Protein AF-A0A9D9V5D0-F1 (afdb_monomer)

Structure (mmCIF, N/CA/C/O backbone):
data_AF-A0A9D9V5D0-F1
#
_entry.id   AF-A0A9D9V5D0-F1
#
loop_
_atom_site.group_PDB
_atom_site.id
_atom_site.type_symbol
_atom_site.label_atom_id
_atom_site.label_alt_id
_atom_site.label_comp_id
_atom_site.label_asym_id
_atom_site.label_entity_id
_atom_site.label_seq_id
_atom_site.pdbx_PDB_ins_code
_atom_site.Cartn_x
_atom_site.Cartn_y
_atom_site.Cartn_z
_atom_site.occupancy
_atom_site.B_iso_or_equiv
_atom_site.auth_seq_id
_atom_site.auth_comp_id
_atom_site.auth_asym_id
_atom_site.auth_atom_id
_atom_site.pdbx_PDB_model_num
ATOM 1 N N . MET A 1 1 ? -0.731 3.228 16.892 1.00 61.12 1 MET A N 1
ATOM 2 C CA . MET A 1 1 ? 0.685 2.938 16.556 1.00 61.12 1 MET A CA 1
ATOM 3 C C . MET A 1 1 ? 0.972 1.435 16.516 1.00 61.12 1 MET A C 1
ATOM 5 O O . MET A 1 1 ? 1.420 0.974 15.478 1.00 61.12 1 MET A O 1
ATOM 9 N N . GLY A 1 2 ? 0.668 0.654 17.566 1.00 80.69 2 GLY A N 1
ATOM 10 C CA . GLY A 1 2 ? 1.010 -0.783 17.615 1.00 80.69 2 GLY A CA 1
ATOM 11 C C . GLY A 1 2 ? 0.457 -1.652 16.471 1.00 80.69 2 GLY A C 1
ATOM 12 O O . GLY A 1 2 ? 1.195 -2.464 15.923 1.00 80.69 2 GLY A O 1
ATOM 13 N N . GLY A 1 3 ? -0.773 -1.405 16.006 1.00 81.19 3 GLY A N 1
ATOM 14 C CA . GLY A 1 3 ? -1.341 -2.158 14.880 1.00 81.19 3 GLY A CA 1
ATOM 15 C C . GLY A 1 3 ? -0.575 -1.998 13.559 1.00 81.19 3 GLY A C 1
ATOM 16 O O . GLY A 1 3 ? -0.452 -2.957 12.804 1.00 81.19 3 GLY A O 1
ATOM 17 N N . PHE A 1 4 ? 0.008 -0.825 13.291 1.00 83.69 4 PHE A N 1
ATOM 18 C CA . PHE A 1 4 ? 0.813 -0.614 12.080 1.00 83.69 4 PHE A CA 1
ATOM 19 C C . PHE A 1 4 ? 2.141 -1.377 12.134 1.00 83.69 4 PHE A C 1
ATOM 21 O O . PHE A 1 4 ? 2.602 -1.875 11.110 1.00 83.69 4 PHE A O 1
ATOM 28 N N . LEU A 1 5 ? 2.735 -1.514 13.326 1.00 85.56 5 LEU A N 1
ATOM 29 C CA . LEU A 1 5 ? 3.918 -2.353 13.529 1.00 85.56 5 LEU A CA 1
ATOM 30 C C . LEU A 1 5 ? 3.574 -3.836 13.345 1.00 85.56 5 LEU A C 1
ATOM 32 O O . LEU A 1 5 ? 4.327 -4.558 12.699 1.00 85.56 5 LEU A O 1
ATOM 36 N N . PHE A 1 6 ? 2.411 -4.272 13.835 1.00 86.12 6 PHE A N 1
ATOM 37 C CA . PHE A 1 6 ? 1.913 -5.631 13.613 1.00 86.12 6 PHE A CA 1
ATOM 38 C C . PHE A 1 6 ? 1.697 -5.926 12.121 1.00 86.12 6 PHE A C 1
ATOM 40 O O . PHE A 1 6 ? 2.183 -6.936 11.608 1.00 86.12 6 PHE A O 1
ATOM 47 N N . LEU A 1 7 ? 1.062 -5.000 11.395 1.00 85.69 7 LEU A N 1
ATOM 48 C CA . LEU A 1 7 ? 0.909 -5.094 9.945 1.00 85.69 7 LEU A CA 1
ATOM 49 C C . LEU A 1 7 ? 2.271 -5.170 9.237 1.00 85.69 7 LEU A C 1
ATOM 51 O O . LEU A 1 7 ? 2.452 -5.996 8.345 1.00 85.69 7 LEU A O 1
ATOM 55 N N . LEU A 1 8 ? 3.243 -4.350 9.649 1.00 85.06 8 LEU A N 1
ATOM 56 C CA . LEU A 1 8 ? 4.596 -4.367 9.089 1.00 85.06 8 LEU A CA 1
ATOM 57 C C . LEU A 1 8 ? 5.291 -5.722 9.301 1.00 85.06 8 LEU A C 1
ATOM 59 O O . LEU A 1 8 ? 5.940 -6.225 8.381 1.00 85.06 8 LEU A O 1
ATOM 63 N N . MET A 1 9 ? 5.135 -6.334 10.478 1.00 85.75 9 MET A N 1
ATOM 64 C CA . MET A 1 9 ? 5.664 -7.672 10.759 1.00 85.75 9 MET A CA 1
ATOM 65 C C . MET A 1 9 ? 5.038 -8.726 9.838 1.00 85.75 9 MET A C 1
ATOM 67 O O . MET A 1 9 ? 5.772 -9.504 9.224 1.00 85.75 9 MET A O 1
ATOM 71 N N . MET A 1 10 ? 3.708 -8.716 9.671 1.00 83.56 10 MET A N 1
ATOM 72 C CA . MET A 1 10 ? 3.020 -9.618 8.735 1.00 83.56 10 MET A CA 1
ATOM 73 C C . MET A 1 10 ? 3.504 -9.407 7.297 1.00 83.56 10 MET A C 1
ATOM 75 O O . MET A 1 10 ? 3.828 -10.368 6.600 1.00 83.56 10 MET A O 1
ATOM 79 N N . GLN A 1 11 ? 3.613 -8.153 6.858 1.00 83.56 11 GLN A N 1
ATOM 80 C CA . GLN A 1 11 ? 4.035 -7.813 5.502 1.00 83.56 11 GLN A CA 1
ATOM 81 C C . GLN A 1 11 ? 5.469 -8.285 5.216 1.00 83.56 11 GLN A C 1
ATOM 83 O O . GLN A 1 11 ? 5.738 -8.868 4.167 1.00 83.56 11 GLN A O 1
ATOM 88 N N . THR A 1 12 ? 6.377 -8.086 6.175 1.00 80.69 12 THR A N 1
ATOM 89 C CA . THR A 1 12 ? 7.777 -8.519 6.070 1.00 80.69 12 THR A CA 1
ATOM 90 C C . THR A 1 12 ? 7.872 -10.041 5.975 1.00 80.69 12 THR A C 1
ATOM 92 O O . THR A 1 12 ? 8.616 -10.557 5.143 1.00 80.69 12 THR A O 1
ATOM 95 N N . TYR A 1 13 ? 7.074 -10.772 6.761 1.00 83.88 13 TYR A N 1
ATOM 96 C CA . TYR A 1 13 ? 7.007 -12.232 6.690 1.00 83.88 13 TYR A CA 1
ATOM 97 C C . TYR A 1 13 ? 6.604 -12.727 5.292 1.00 83.88 13 TYR A C 1
ATOM 99 O O . TYR A 1 13 ? 7.260 -13.608 4.732 1.00 83.88 13 TYR A O 1
ATOM 107 N N . PHE A 1 14 ? 5.566 -12.134 4.692 1.00 78.44 14 PHE A N 1
ATOM 108 C CA . PHE A 1 14 ? 5.131 -12.515 3.347 1.00 78.44 14 PHE A CA 1
ATOM 109 C C . PHE A 1 14 ? 6.154 -12.152 2.265 1.00 78.44 14 PHE A C 1
ATOM 111 O O . PHE A 1 14 ? 6.386 -12.972 1.379 1.00 78.44 14 PHE A O 1
ATOM 118 N N . PHE A 1 15 ? 6.818 -10.995 2.358 1.00 76.44 15 PHE A N 1
ATOM 119 C CA . PHE A 1 15 ? 7.867 -10.607 1.406 1.00 76.44 15 PHE A CA 1
ATOM 120 C C . PHE A 1 15 ? 9.093 -11.516 1.450 1.00 76.44 15 PHE A C 1
ATOM 122 O O . PHE A 1 15 ? 9.646 -11.849 0.403 1.00 76.44 15 PHE A O 1
ATOM 129 N N . LEU A 1 16 ? 9.499 -11.961 2.642 1.00 74.69 16 LEU A N 1
ATOM 130 C CA . LEU A 1 16 ? 10.597 -12.917 2.780 1.00 74.69 16 LEU A CA 1
ATOM 131 C C . LEU A 1 16 ? 10.238 -14.286 2.189 1.00 74.69 16 LEU A C 1
ATOM 133 O O . LEU A 1 16 ? 11.097 -14.954 1.618 1.00 74.69 16 LEU A O 1
ATOM 137 N N . ARG A 1 17 ? 8.974 -14.708 2.316 1.00 77.56 17 ARG A N 1
ATOM 138 C CA . ARG A 1 17 ? 8.518 -16.028 1.861 1.00 77.56 17 ARG A CA 1
ATOM 139 C C . ARG A 1 17 ? 8.183 -16.076 0.369 1.00 77.56 17 ARG A C 1
ATOM 141 O O . ARG A 1 17 ? 8.399 -17.103 -0.271 1.00 77.56 17 ARG A O 1
ATOM 148 N N . HIS A 1 18 ? 7.647 -14.989 -0.177 1.00 68.12 18 HIS A N 1
ATOM 149 C CA . HIS A 1 18 ? 7.182 -14.896 -1.558 1.00 68.12 18 HIS A CA 1
ATOM 150 C C . HIS A 1 18 ? 7.739 -13.631 -2.226 1.00 68.12 18 HIS A C 1
ATOM 152 O O . HIS A 1 18 ? 7.012 -12.647 -2.372 1.00 68.12 18 HIS A O 1
ATOM 158 N N . PRO A 1 19 ? 9.012 -13.642 -2.670 1.00 66.19 19 PRO A N 1
ATOM 159 C CA . PRO A 1 19 ? 9.604 -12.536 -3.418 1.00 66.19 19 PRO A CA 1
ATOM 160 C C . PRO A 1 19 ? 9.054 -12.521 -4.852 1.00 66.19 19 PRO A C 1
ATOM 162 O O . PRO A 1 19 ? 9.727 -12.891 -5.816 1.00 66.19 19 PRO A O 1
ATOM 165 N N . VAL A 1 20 ? 7.781 -12.156 -4.993 1.00 66.31 20 VAL A N 1
ATOM 166 C CA . VAL A 1 20 ? 7.136 -11.972 -6.292 1.00 66.31 20 VAL A CA 1
ATOM 167 C C . VAL A 1 20 ? 7.644 -10.666 -6.873 1.00 66.31 20 VAL A C 1
ATOM 169 O O . VAL A 1 20 ? 7.512 -9.606 -6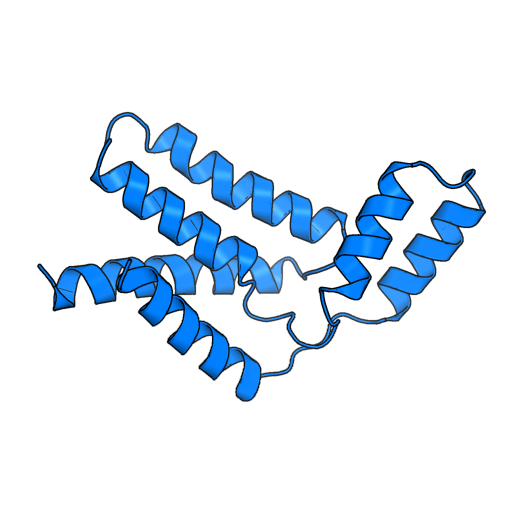.258 1.00 66.31 20 VAL A O 1
ATOM 172 N N . ALA A 1 21 ? 8.234 -10.761 -8.063 1.00 66.81 21 ALA A N 1
ATOM 173 C CA . ALA A 1 21 ? 8.813 -9.622 -8.742 1.00 66.81 21 ALA A CA 1
ATOM 174 C C . ALA A 1 21 ? 7.954 -9.155 -9.922 1.00 66.81 21 ALA A C 1
ATOM 176 O O . ALA A 1 21 ? 7.579 -9.950 -10.784 1.00 66.81 21 ALA A O 1
ATOM 177 N N . ALA A 1 22 ? 7.706 -7.851 -10.005 1.00 66.62 22 ALA A N 1
ATOM 178 C CA . ALA A 1 22 ? 7.130 -7.228 -11.186 1.00 66.62 22 ALA A CA 1
ATOM 179 C C . ALA A 1 22 ? 8.118 -7.314 -12.376 1.00 66.62 22 ALA A C 1
ATOM 181 O O . ALA A 1 22 ? 9.309 -7.018 -12.212 1.00 66.62 22 ALA A O 1
ATOM 182 N N . PRO A 1 23 ? 7.665 -7.667 -13.597 1.00 68.62 23 PRO A N 1
ATOM 183 C CA . PRO A 1 23 ? 8.545 -7.796 -14.755 1.00 68.62 23 PRO A CA 1
ATOM 184 C C . PRO A 1 23 ? 9.253 -6.483 -15.120 1.00 68.62 23 PRO A C 1
ATOM 186 O O . PRO A 1 23 ? 8.614 -5.463 -15.390 1.00 68.62 23 PRO A O 1
ATOM 189 N N . ALA A 1 24 ? 10.584 -6.520 -15.240 1.00 70.94 24 ALA A N 1
ATOM 190 C CA . ALA A 1 24 ? 11.395 -5.354 -15.616 1.00 70.94 24 ALA A CA 1
ATOM 191 C C . ALA A 1 24 ? 11.015 -4.764 -16.993 1.00 70.94 24 ALA A C 1
ATOM 193 O O . ALA A 1 24 ? 11.074 -3.547 -17.191 1.00 70.94 24 ALA A O 1
ATOM 194 N N . VAL A 1 25 ? 10.534 -5.617 -17.907 1.00 72.81 25 VAL A N 1
ATOM 195 C CA . VAL A 1 25 ? 10.073 -5.264 -19.263 1.00 72.81 25 VAL A CA 1
ATOM 196 C C . VAL A 1 25 ? 8.990 -4.179 -19.235 1.00 72.81 25 VAL A C 1
ATOM 198 O O . VAL A 1 25 ? 8.904 -3.344 -20.133 1.00 72.81 25 VAL A O 1
ATOM 201 N N . TRP A 1 26 ? 8.166 -4.130 -18.187 1.00 73.06 26 TRP A N 1
ATOM 202 C CA . TRP A 1 26 ? 7.104 -3.133 -18.071 1.00 73.06 26 TRP A CA 1
ATOM 203 C C . TRP A 1 26 ? 7.637 -1.723 -17.821 1.00 73.06 26 TRP A C 1
ATOM 205 O O . TRP A 1 26 ? 7.142 -0.773 -18.437 1.00 73.06 26 TRP A O 1
ATOM 215 N N . ARG A 1 27 ? 8.663 -1.592 -16.968 1.00 76.19 27 ARG A N 1
ATOM 216 C CA . ARG A 1 27 ? 9.355 -0.318 -16.707 1.00 76.19 27 ARG A CA 1
ATOM 217 C C . ARG A 1 27 ? 10.161 0.119 -17.930 1.00 76.19 27 ARG A C 1
ATOM 219 O O . ARG A 1 27 ? 10.200 1.304 -18.254 1.00 76.19 27 ARG A O 1
ATOM 226 N N . GLU A 1 28 ? 10.766 -0.832 -18.639 1.00 77.12 28 GLU A N 1
ATOM 227 C CA . GLU A 1 28 ? 11.496 -0.568 -19.881 1.00 77.12 28 GLU A CA 1
ATOM 228 C C . GLU A 1 28 ? 10.567 -0.051 -20.991 1.00 77.12 28 GLU A C 1
ATOM 230 O O . GLU A 1 28 ? 10.831 0.995 -21.585 1.00 77.12 28 GLU A O 1
ATOM 235 N N . ASN A 1 29 ? 9.426 -0.710 -21.210 1.00 77.56 29 ASN A N 1
ATOM 236 C CA . ASN A 1 29 ? 8.426 -0.279 -22.188 1.00 77.56 29 ASN A CA 1
ATOM 237 C C . ASN A 1 29 ? 7.822 1.089 -21.835 1.00 77.56 29 ASN A C 1
ATOM 239 O O . ASN A 1 29 ? 7.588 1.910 -22.722 1.00 77.56 29 ASN A O 1
ATOM 243 N N . ALA A 1 30 ? 7.601 1.365 -20.545 1.00 74.25 30 ALA A N 1
ATOM 244 C CA . ALA A 1 30 ? 7.140 2.673 -20.085 1.00 74.25 30 ALA A CA 1
ATOM 245 C C . ALA A 1 30 ? 8.179 3.778 -20.351 1.00 74.25 30 ALA A C 1
ATOM 247 O O . ALA A 1 30 ? 7.812 4.843 -20.848 1.00 74.25 30 ALA A O 1
ATOM 248 N N . ARG A 1 31 ? 9.475 3.515 -20.115 1.00 73.88 31 ARG A N 1
ATOM 249 C CA . ARG A 1 31 ? 10.565 4.440 -20.475 1.00 73.88 31 ARG A CA 1
ATOM 250 C C . ARG A 1 31 ? 10.654 4.678 -21.981 1.00 73.88 31 ARG A C 1
ATOM 252 O O . ARG A 1 31 ? 10.675 5.834 -22.393 1.00 73.88 31 ARG A O 1
ATOM 259 N N . LYS A 1 32 ? 10.610 3.625 -22.805 1.00 75.44 32 LYS A N 1
ATOM 260 C CA . LYS A 1 32 ? 10.621 3.734 -24.281 1.00 75.44 32 LYS A CA 1
ATOM 261 C C . LYS A 1 32 ? 9.443 4.561 -24.812 1.00 75.44 32 LYS A C 1
ATOM 263 O O . LYS A 1 32 ? 9.634 5.451 -25.637 1.00 75.44 32 LYS A O 1
ATOM 268 N N . SER A 1 33 ? 8.242 4.335 -24.275 1.00 70.00 33 SER A N 1
ATOM 269 C CA . SER A 1 33 ? 7.045 5.138 -24.570 1.00 70.00 33 SER A CA 1
ATOM 270 C C . SER A 1 33 ? 7.224 6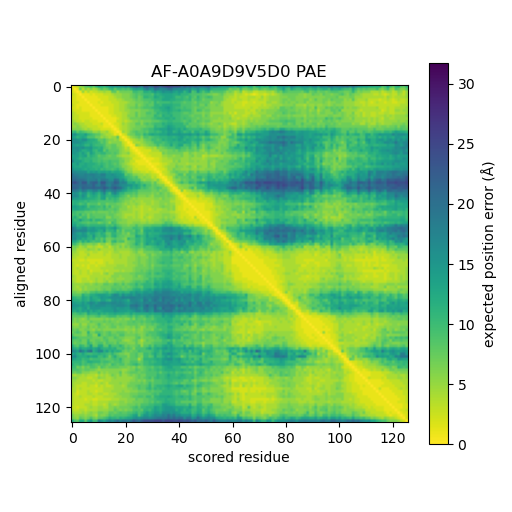.620 -24.204 1.00 70.00 33 SER A C 1
ATOM 272 O O . SER A 1 33 ? 6.770 7.494 -24.941 1.00 70.00 33 SER A O 1
ATOM 274 N N . SER A 1 34 ? 7.873 6.915 -23.074 1.00 64.88 34 SER A N 1
ATOM 275 C CA . SER A 1 34 ? 8.086 8.288 -22.583 1.00 64.88 34 SER A CA 1
ATOM 276 C C . SER A 1 34 ? 9.166 9.049 -23.363 1.00 64.88 34 SER A C 1
ATOM 278 O O . SER A 1 34 ? 9.025 10.245 -23.601 1.00 64.88 34 SER A O 1
ATOM 280 N N . ILE A 1 35 ? 10.211 8.353 -23.828 1.00 66.38 35 ILE A N 1
ATOM 281 C CA . ILE A 1 35 ? 11.225 8.906 -24.744 1.00 66.38 35 ILE A CA 1
ATOM 282 C C . ILE A 1 35 ? 10.563 9.340 -26.058 1.00 66.38 35 ILE A C 1
ATOM 284 O O . ILE A 1 35 ? 10.798 10.447 -26.538 1.00 66.38 35 ILE A O 1
ATOM 288 N N . SER A 1 36 ? 9.696 8.484 -26.612 1.00 69.25 36 SER A N 1
ATOM 289 C CA . SER A 1 36 ? 8.956 8.758 -27.851 1.00 69.25 36 SER A CA 1
ATOM 290 C C . SER A 1 36 ? 7.956 9.913 -27.693 1.00 69.25 36 SER A C 1
ATOM 292 O O . SER A 1 36 ? 7.831 10.755 -28.581 1.00 69.25 36 SER A O 1
ATOM 294 N N . ARG A 1 37 ? 7.291 10.016 -26.535 1.00 63.16 37 ARG A N 1
ATOM 295 C CA . ARG A 1 37 ? 6.389 11.121 -26.182 1.00 63.16 37 ARG A CA 1
ATOM 296 C C . ARG A 1 37 ? 7.076 12.122 -25.251 1.00 63.16 37 ARG A C 1
ATOM 298 O O . ARG A 1 37 ? 6.685 12.219 -24.097 1.00 63.16 37 ARG A O 1
ATOM 305 N N . LYS A 1 38 ? 8.089 12.847 -25.747 1.00 64.50 38 LYS A N 1
ATOM 306 C CA . LYS A 1 38 ? 8.685 14.060 -25.135 1.00 64.50 38 LYS A CA 1
ATOM 307 C C . LYS A 1 38 ? 8.595 14.078 -23.593 1.00 64.50 38 LYS A C 1
ATOM 309 O O . LYS A 1 38 ? 7.723 14.749 -23.048 1.00 64.50 38 LYS A O 1
ATOM 314 N N . PHE A 1 39 ? 9.466 13.315 -22.922 1.00 66.69 39 PHE A N 1
ATOM 315 C CA . PHE A 1 39 ? 9.550 13.119 -21.461 1.00 66.69 39 PHE A CA 1
ATOM 316 C C . PHE A 1 39 ? 8.764 14.128 -20.593 1.00 66.69 39 PHE A C 1
ATOM 318 O O . PHE A 1 39 ? 9.279 15.201 -20.253 1.00 66.69 39 PHE A O 1
ATOM 325 N N . PRO A 1 40 ? 7.530 13.795 -20.182 1.00 74.00 40 PRO A N 1
ATOM 326 C CA . PRO A 1 40 ? 6.750 14.650 -19.300 1.00 74.00 40 PRO A CA 1
ATOM 327 C C . PRO A 1 40 ? 7.355 14.680 -17.888 1.00 74.00 40 PRO A C 1
ATOM 329 O O . PRO A 1 40 ? 7.932 13.700 -17.414 1.00 74.00 40 PRO A O 1
ATOM 332 N N . ARG A 1 41 ? 7.182 15.800 -17.169 1.00 75.81 41 ARG A N 1
ATOM 333 C CA . ARG A 1 41 ? 7.699 15.981 -15.793 1.00 75.81 41 ARG A CA 1
ATOM 334 C C . ARG A 1 41 ? 7.207 14.908 -14.813 1.00 75.81 41 ARG A C 1
ATOM 336 O O . ARG A 1 41 ? 7.941 14.550 -13.898 1.00 75.81 41 ARG A O 1
ATOM 343 N N . SER A 1 42 ? 6.012 14.359 -15.031 1.00 76.12 42 SER A N 1
ATOM 344 C CA . SER A 1 42 ? 5.457 13.249 -14.246 1.00 76.12 42 SER A CA 1
ATOM 345 C C . SER A 1 42 ? 6.312 11.980 -14.313 1.00 76.12 42 SER A C 1
ATOM 347 O O . SER A 1 42 ? 6.393 11.254 -13.327 1.00 76.12 42 SER A O 1
ATOM 349 N N . MET A 1 43 ? 7.016 11.739 -15.425 1.00 77.50 43 MET A N 1
ATOM 350 C CA . MET A 1 43 ? 7.885 10.569 -15.574 1.00 77.50 43 MET A CA 1
ATOM 351 C C . MET A 1 43 ? 9.097 10.635 -14.638 1.00 77.50 43 MET A C 1
ATOM 353 O O . MET A 1 43 ? 9.510 9.610 -14.111 1.00 77.50 43 MET A O 1
ATOM 357 N N . ARG A 1 44 ? 9.630 11.835 -14.369 1.00 78.31 44 ARG A N 1
ATOM 358 C CA . ARG A 1 44 ? 10.738 12.016 -13.414 1.00 78.31 44 ARG A CA 1
ATOM 359 C C . ARG A 1 44 ? 10.336 11.619 -11.996 1.00 78.31 44 ARG A C 1
ATOM 361 O O . ARG A 1 44 ? 11.122 11.008 -11.284 1.00 78.31 44 ARG A O 1
ATOM 368 N N . PHE A 1 45 ? 9.105 11.943 -11.602 1.00 79.31 45 PHE A N 1
ATOM 369 C CA . PHE A 1 45 ? 8.565 11.524 -10.310 1.00 79.31 45 PHE A CA 1
ATOM 370 C C . PHE A 1 45 ? 8.381 10.003 -10.253 1.00 7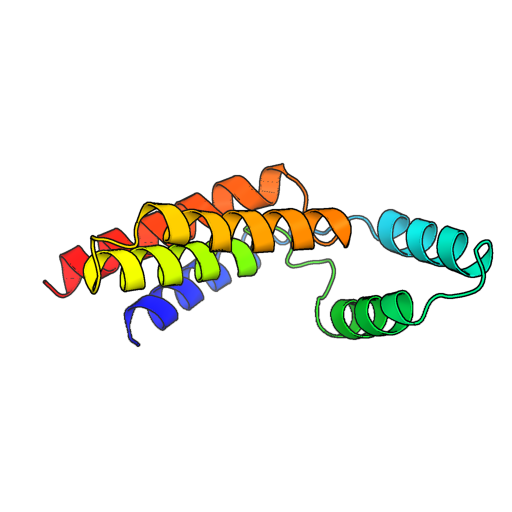9.31 45 PHE A C 1
ATOM 372 O O . PHE A 1 45 ? 8.763 9.372 -9.274 1.00 79.31 45 PHE A O 1
ATOM 379 N N . VAL A 1 46 ? 7.878 9.398 -11.331 1.00 78.56 46 VAL A N 1
ATOM 380 C CA . VAL A 1 46 ? 7.754 7.937 -11.444 1.00 78.56 46 VAL A CA 1
ATOM 381 C C . VAL A 1 46 ? 9.117 7.237 -11.361 1.00 78.56 46 VAL A C 1
ATOM 383 O O . VAL A 1 46 ? 9.239 6.235 -10.666 1.00 78.56 46 VAL A O 1
ATOM 386 N N . GLU A 1 47 ? 10.156 7.765 -12.013 1.00 78.62 47 GLU A N 1
ATOM 387 C CA . GLU A 1 47 ? 11.511 7.205 -11.929 1.00 78.62 47 GLU A CA 1
ATOM 388 C C . GLU A 1 47 ? 12.109 7.314 -10.525 1.00 78.62 47 GLU A C 1
ATOM 390 O O . GLU A 1 47 ? 12.740 6.363 -10.063 1.00 78.62 47 GLU A O 1
ATOM 395 N N . LEU A 1 48 ? 11.865 8.428 -9.827 1.00 80.81 48 LEU A N 1
ATOM 396 C CA . LEU A 1 48 ? 12.247 8.581 -8.426 1.00 80.81 48 LEU A CA 1
ATOM 397 C C . LEU A 1 48 ? 11.575 7.502 -7.570 1.00 80.81 48 LEU A C 1
ATOM 399 O O . LEU A 1 48 ? 12.259 6.782 -6.849 1.00 80.81 48 LEU A O 1
ATOM 403 N N . VAL A 1 49 ? 10.260 7.321 -7.706 1.00 76.94 49 VAL A N 1
ATOM 404 C CA . VAL A 1 49 ? 9.516 6.277 -6.985 1.00 76.94 49 VAL A CA 1
ATOM 405 C C . VAL A 1 49 ? 10.067 4.884 -7.316 1.00 76.94 49 VAL A C 1
ATOM 407 O O . VAL A 1 49 ? 10.310 4.093 -6.410 1.00 76.94 49 VAL A O 1
ATOM 410 N N . TRP A 1 50 ? 10.360 4.591 -8.586 1.00 75.06 50 TRP A N 1
ATOM 411 C CA . TRP A 1 50 ? 10.964 3.317 -8.993 1.00 75.06 50 TRP A CA 1
ATOM 412 C C . TRP A 1 50 ? 12.386 3.090 -8.476 1.00 75.06 50 TRP A C 1
ATOM 414 O O . TRP A 1 50 ? 12.800 1.932 -8.417 1.00 75.06 50 TRP A O 1
ATOM 424 N N . SER A 1 51 ? 13.140 4.142 -8.137 1.00 75.25 51 SER A N 1
ATOM 425 C CA . SER A 1 51 ? 14.462 3.988 -7.512 1.00 75.25 51 SER A CA 1
ATOM 426 C C . SER A 1 51 ? 14.381 3.541 -6.052 1.00 75.25 51 SER A C 1
ATOM 428 O O . SER A 1 51 ? 15.275 2.837 -5.589 1.00 75.25 51 SER A O 1
ATOM 430 N N . PHE A 1 52 ? 13.298 3.891 -5.352 1.00 72.00 52 PHE A N 1
ATOM 431 C CA . PHE A 1 52 ? 13.039 3.430 -3.987 1.00 72.00 52 PHE A CA 1
ATOM 432 C C . PHE A 1 52 ? 12.290 2.092 -3.966 1.00 72.00 52 PHE A C 1
ATOM 434 O O . PHE A 1 52 ? 12.526 1.265 -3.088 1.00 72.00 52 PHE A O 1
ATOM 441 N N . ASP A 1 53 ? 11.411 1.859 -4.943 1.00 68.69 53 ASP A N 1
ATOM 442 C CA . ASP A 1 53 ? 10.570 0.668 -5.015 1.00 68.69 53 ASP A CA 1
ATOM 443 C C . ASP A 1 53 ? 11.205 -0.430 -5.885 1.00 68.69 53 ASP A C 1
ATOM 445 O O . ASP A 1 53 ? 11.088 -0.469 -7.124 1.00 68.69 53 ASP A O 1
ATOM 449 N N . ASN A 1 54 ? 11.925 -1.330 -5.214 1.00 63.78 54 ASN A N 1
ATOM 450 C CA . ASN A 1 54 ? 12.588 -2.464 -5.840 1.00 63.78 54 ASN A CA 1
ATOM 451 C C . ASN A 1 54 ? 11.556 -3.439 -6.415 1.00 63.78 54 ASN A C 1
ATOM 453 O O . ASN A 1 54 ? 10.638 -3.879 -5.729 1.00 63.78 54 ASN A O 1
ATOM 457 N N . ALA A 1 55 ? 11.750 -3.856 -7.668 1.00 61.38 55 ALA A N 1
ATOM 458 C CA . ALA A 1 55 ? 10.788 -4.684 -8.398 1.00 61.38 55 ALA A CA 1
ATOM 459 C C . ALA A 1 55 ? 10.556 -6.087 -7.803 1.00 61.38 55 ALA A C 1
ATOM 461 O O . ALA A 1 55 ? 9.817 -6.841 -8.406 1.00 61.38 55 ALA A O 1
ATOM 462 N N . ARG A 1 56 ? 11.191 -6.454 -6.680 1.00 55.88 56 ARG A N 1
ATOM 463 C CA . ARG A 1 56 ? 11.128 -7.782 -6.041 1.00 55.88 56 ARG A CA 1
ATOM 464 C C . ARG A 1 56 ? 10.130 -7.886 -4.874 1.00 55.88 56 ARG A C 1
ATOM 466 O O . ARG A 1 56 ? 9.963 -8.980 -4.352 1.00 55.88 56 ARG A O 1
ATOM 473 N N . ASN A 1 57 ? 9.483 -6.785 -4.479 1.00 61.50 57 ASN A N 1
ATOM 474 C CA . ASN A 1 57 ? 8.578 -6.724 -3.319 1.00 61.50 57 ASN A CA 1
ATOM 475 C C . ASN A 1 57 ? 7.118 -6.470 -3.735 1.00 61.50 57 ASN A C 1
ATOM 477 O O . ASN A 1 57 ? 6.434 -5.612 -3.180 1.00 61.50 57 ASN A O 1
ATOM 481 N N . SER A 1 58 ? 6.644 -7.169 -4.767 1.00 62.09 58 SER A N 1
ATOM 482 C CA . SER A 1 58 ? 5.373 -6.830 -5.416 1.00 62.09 58 SER A CA 1
ATOM 483 C C . SER A 1 58 ? 4.150 -7.465 -4.753 1.00 62.09 58 SER A C 1
ATOM 485 O O . SER A 1 58 ? 3.053 -6.940 -4.903 1.00 62.09 58 SER A O 1
ATOM 487 N N . MET A 1 59 ? 4.297 -8.545 -3.983 1.00 63.06 59 MET A N 1
ATOM 488 C CA . MET A 1 59 ? 3.149 -9.248 -3.404 1.00 63.06 59 MET A CA 1
ATOM 489 C C . MET A 1 59 ? 3.381 -9.553 -1.921 1.00 63.06 59 MET A C 1
ATOM 491 O O . MET A 1 59 ? 4.394 -10.176 -1.606 1.00 63.06 59 MET A O 1
ATOM 495 N N . PRO A 1 60 ? 2.480 -9.157 -0.999 1.00 65.56 60 PRO A N 1
ATOM 496 C CA . PRO A 1 60 ? 1.261 -8.349 -1.163 1.00 65.56 60 PRO A CA 1
ATOM 497 C C . PRO A 1 60 ? 1.553 -6.836 -1.249 1.00 65.56 60 PRO A C 1
ATOM 499 O O . PRO A 1 60 ? 2.611 -6.380 -0.822 1.00 65.56 60 PRO A O 1
ATOM 502 N N . SER A 1 61 ? 0.625 -6.017 -1.759 1.00 75.38 61 SER A N 1
ATOM 503 C CA . SER A 1 61 ? 0.866 -4.566 -1.846 1.00 75.38 61 SER A CA 1
ATOM 504 C C . SER A 1 61 ? 0.814 -3.874 -0.477 1.00 75.38 61 SER A C 1
ATOM 506 O O . SER A 1 61 ? -0.261 -3.681 0.087 1.00 75.38 61 SER A O 1
ATOM 508 N N . MET A 1 62 ? 1.972 -3.429 0.027 1.00 81.56 62 MET A N 1
ATOM 509 C CA . MET A 1 62 ? 2.074 -2.692 1.298 1.00 81.56 62 MET A CA 1
ATOM 510 C C . MET A 1 62 ? 1.268 -1.386 1.269 1.00 81.56 62 MET A C 1
ATOM 512 O O . MET A 1 62 ? 0.603 -1.055 2.247 1.00 81.56 62 MET A O 1
ATOM 516 N N . HIS A 1 63 ? 1.283 -0.668 0.144 1.00 82.12 63 HIS A N 1
ATOM 517 C CA . HIS A 1 63 ? 0.535 0.579 -0.031 1.00 82.12 63 HIS A CA 1
ATOM 518 C C . HIS A 1 63 ? -0.968 0.376 0.194 1.00 82.12 63 HIS A C 1
ATOM 520 O O . HIS A 1 63 ? -1.608 1.176 0.872 1.00 82.12 63 HIS A O 1
ATOM 526 N N . VAL A 1 64 ? -1.517 -0.721 -0.334 1.00 83.12 64 VAL A N 1
ATOM 527 C CA . VAL A 1 64 ? -2.937 -1.059 -0.198 1.00 83.12 64 VAL A CA 1
ATOM 528 C C . VAL A 1 64 ? -3.242 -1.571 1.208 1.00 83.12 64 VAL A C 1
ATOM 530 O O . VAL A 1 64 ? -4.243 -1.153 1.787 1.00 83.12 64 VAL A O 1
ATOM 533 N N . SER A 1 65 ? -2.373 -2.405 1.794 1.00 84.12 65 SER A N 1
ATOM 534 C CA . SER A 1 65 ? -2.529 -2.874 3.178 1.00 84.12 65 SER A CA 1
ATOM 535 C C . SER A 1 65 ? -2.579 -1.707 4.170 1.00 84.12 65 SER A C 1
ATOM 537 O O . SER A 1 65 ? -3.477 -1.635 5.007 1.00 84.12 65 SER A O 1
ATOM 539 N N . VAL A 1 66 ? -1.639 -0.762 4.053 1.00 85.06 66 VAL A N 1
ATOM 540 C CA . VAL A 1 66 ? -1.560 0.420 4.924 1.00 85.06 66 VAL A CA 1
ATOM 541 C C . VAL A 1 66 ? -2.746 1.344 4.685 1.00 85.06 66 VAL A C 1
ATOM 543 O O . VAL A 1 66 ? -3.358 1.783 5.654 1.00 85.06 66 VAL A O 1
ATOM 546 N N . ALA A 1 67 ? -3.116 1.606 3.427 1.00 85.25 67 ALA A N 1
ATOM 547 C CA . ALA A 1 67 ? -4.274 2.442 3.121 1.00 85.25 67 ALA A CA 1
ATOM 548 C C . ALA A 1 67 ? -5.568 1.860 3.709 1.00 85.25 67 ALA A C 1
ATOM 550 O O . ALA A 1 67 ? -6.349 2.600 4.298 1.00 85.25 67 ALA A O 1
ATOM 551 N N . THR A 1 68 ? -5.750 0.539 3.619 1.00 84.94 68 THR A N 1
ATOM 552 C CA . THR A 1 68 ? -6.903 -0.168 4.202 1.00 84.94 68 THR A CA 1
ATOM 553 C C . THR A 1 68 ? -6.903 -0.073 5.727 1.00 84.94 68 THR A C 1
ATOM 555 O O . THR A 1 68 ? -7.934 0.180 6.338 1.00 84.94 68 THR A O 1
ATOM 558 N N . MET A 1 69 ? -5.740 -0.221 6.366 1.00 84.44 69 MET A N 1
ATOM 559 C CA . MET A 1 69 ? -5.638 -0.110 7.821 1.00 84.44 69 MET A CA 1
ATOM 560 C C . MET A 1 69 ? -5.888 1.319 8.326 1.00 84.44 69 MET A C 1
ATOM 562 O O . MET A 1 69 ? -6.547 1.502 9.351 1.00 84.44 69 MET A O 1
ATOM 566 N N . VAL A 1 70 ? -5.379 2.332 7.617 1.00 86.06 70 VAL A N 1
ATOM 567 C CA . VAL A 1 70 ? -5.662 3.749 7.901 1.00 86.06 70 VAL A CA 1
ATOM 568 C C . VAL A 1 70 ? -7.157 4.007 7.802 1.00 86.06 70 VAL A C 1
ATOM 570 O O . VAL A 1 70 ? -7.732 4.585 8.719 1.00 86.06 70 VAL A O 1
ATOM 573 N N . ASP A 1 71 ? -7.779 3.530 6.728 1.00 85.44 71 ASP A N 1
ATOM 574 C CA . ASP A 1 71 ? -9.204 3.698 6.503 1.00 85.44 71 ASP A CA 1
ATOM 575 C C . ASP A 1 71 ? -10.052 3.080 7.628 1.00 85.44 71 ASP A C 1
ATOM 577 O O . ASP A 1 71 ? -10.860 3.766 8.254 1.00 85.44 71 ASP A O 1
ATOM 581 N N . LEU A 1 72 ? -9.801 1.818 7.983 1.00 84.56 72 LEU A N 1
ATOM 582 C CA . LEU A 1 72 ? -10.514 1.153 9.078 1.00 84.56 72 LEU A CA 1
ATOM 583 C C . LEU A 1 72 ? -10.312 1.862 10.427 1.00 84.56 72 LEU A C 1
ATOM 585 O O . LEU A 1 72 ? -11.255 1.996 11.207 1.00 84.56 72 LEU A O 1
ATOM 589 N N . THR A 1 73 ? -9.107 2.381 10.682 1.00 84.75 73 THR A N 1
ATOM 590 C CA . THR A 1 73 ? -8.806 3.146 11.904 1.00 84.75 73 THR A CA 1
ATOM 591 C C . THR A 1 73 ? -9.576 4.467 11.946 1.00 84.75 73 THR A C 1
ATOM 593 O O . THR A 1 73 ? -10.122 4.835 12.986 1.00 84.75 73 THR A O 1
ATOM 596 N N . ILE A 1 74 ? -9.653 5.181 10.820 1.00 82.81 74 ILE A N 1
ATOM 597 C CA . ILE A 1 74 ? -10.424 6.426 10.712 1.00 82.81 74 ILE A CA 1
ATOM 598 C C . ILE A 1 74 ? -11.916 6.133 10.845 1.00 82.81 74 ILE A C 1
ATOM 600 O O . ILE A 1 74 ? -12.603 6.831 11.584 1.00 82.81 74 ILE A O 1
ATOM 604 N N . SER A 1 75 ? -12.403 5.086 10.184 1.00 82.75 75 SER A N 1
ATOM 605 C CA . SER A 1 75 ? -13.798 4.650 10.222 1.00 82.75 75 SER A CA 1
ATOM 606 C C . SER A 1 75 ? -14.262 4.293 11.636 1.00 82.75 75 SER A C 1
ATOM 608 O O . SER A 1 75 ? -15.393 4.594 12.006 1.00 82.75 75 SER A O 1
ATOM 610 N N . GLN A 1 76 ? -13.387 3.708 12.457 1.00 82.56 76 GLN A N 1
ATOM 611 C CA . GLN A 1 76 ? -13.680 3.434 13.863 1.00 82.56 76 GLN A CA 1
ATOM 612 C C . GLN A 1 76 ? -13.760 4.710 14.713 1.00 82.56 76 GLN A C 1
ATOM 614 O O . GLN A 1 76 ? -14.615 4.807 15.590 1.00 82.56 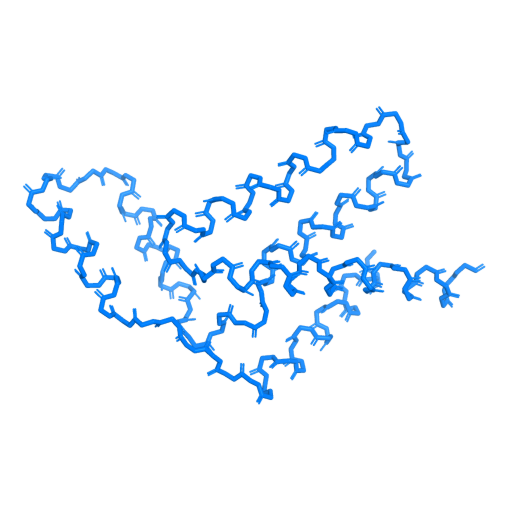76 GLN A O 1
ATOM 619 N N . ALA A 1 77 ? -12.885 5.689 14.467 1.00 83.06 77 ALA A N 1
ATOM 620 C CA . ALA A 1 77 ? -12.910 6.967 15.180 1.00 83.06 77 ALA A CA 1
ATOM 621 C C . ALA A 1 77 ? -14.060 7.883 14.714 1.00 83.06 77 ALA A C 1
ATOM 623 O O . ALA A 1 77 ? -14.604 8.651 15.504 1.00 83.06 77 ALA A O 1
ATOM 624 N N . TYR A 1 78 ? -14.435 7.793 13.436 1.00 82.69 78 TYR A N 1
ATOM 625 C CA . TYR A 1 78 ? -15.411 8.655 12.777 1.00 82.69 78 TYR A CA 1
ATOM 626 C C . TYR A 1 78 ? -16.338 7.840 11.852 1.00 82.69 78 TYR A C 1
ATOM 628 O O . TYR A 1 78 ? -16.175 7.863 10.627 1.00 82.69 78 TYR A O 1
ATOM 636 N N . PRO A 1 79 ? -17.367 7.167 12.399 1.00 76.94 79 PRO A N 1
ATOM 637 C CA . PRO A 1 79 ? -18.238 6.263 11.636 1.00 76.94 79 PRO A CA 1
ATOM 638 C C . PRO A 1 79 ? -19.003 6.944 10.488 1.00 76.94 79 PRO A C 1
ATOM 640 O O . PRO A 1 79 ? -19.353 6.299 9.503 1.00 76.94 79 PRO A O 1
ATOM 643 N N . ASN A 1 80 ? -19.199 8.264 10.550 1.00 78.50 80 ASN A N 1
ATOM 644 C CA . ASN A 1 80 ? -19.864 9.033 9.491 1.00 78.50 80 ASN A CA 1
ATOM 645 C C . ASN A 1 80 ? -19.036 9.159 8.195 1.00 78.50 80 ASN A C 1
ATOM 647 O O . ASN A 1 80 ? -19.581 9.552 7.167 1.00 78.50 80 ASN A O 1
ATOM 651 N N . PHE A 1 81 ? -17.737 8.834 8.219 1.00 71.50 81 PHE A N 1
ATOM 652 C CA . PHE A 1 81 ? -16.834 8.979 7.069 1.00 71.50 81 PHE A CA 1
ATOM 653 C C . PHE A 1 81 ? -16.500 7.659 6.359 1.00 71.50 81 PHE A C 1
ATOM 655 O O . PHE A 1 81 ? -15.704 7.672 5.424 1.00 71.50 81 PHE A O 1
ATOM 662 N N . ILE A 1 82 ? -17.149 6.545 6.719 1.00 66.00 82 ILE A N 1
ATOM 663 C CA . ILE A 1 82 ? -16.897 5.203 6.153 1.00 66.00 82 ILE A CA 1
ATOM 664 C C . ILE A 1 82 ? -16.907 5.178 4.613 1.00 66.00 82 ILE A C 1
ATOM 666 O O . ILE A 1 82 ? -16.062 4.537 3.991 1.00 66.00 82 ILE A O 1
ATOM 670 N N . PHE A 1 83 ? -17.836 5.895 3.970 1.00 63.84 83 PHE A N 1
ATOM 671 C CA . PHE A 1 83 ? -17.936 5.918 2.502 1.00 63.84 83 PHE A CA 1
ATOM 672 C C . PHE A 1 83 ? -16.798 6.693 1.824 1.00 63.84 83 PHE A C 1
ATOM 674 O O . PHE A 1 83 ? -16.380 6.335 0.725 1.00 63.84 83 PHE A O 1
ATOM 681 N N . VAL A 1 84 ? -16.283 7.742 2.472 1.00 64.19 84 VAL A N 1
ATOM 682 C CA . VAL A 1 84 ? -15.082 8.463 2.010 1.00 64.19 84 VAL A CA 1
ATOM 683 C C . VAL A 1 84 ? -13.831 7.638 2.305 1.00 64.19 84 VAL A C 1
ATOM 685 O O . VAL A 1 84 ? -12.857 7.690 1.559 1.00 64.19 84 VAL A O 1
ATOM 688 N N . GLY A 1 85 ? -13.896 6.839 3.361 1.00 68.44 85 GLY A N 1
ATOM 689 C CA . GLY A 1 85 ? -12.859 5.940 3.802 1.00 68.44 85 GLY A CA 1
ATOM 690 C C . GLY A 1 85 ? -12.334 5.014 2.708 1.00 68.44 85 GLY A C 1
ATOM 691 O O . GLY A 1 85 ? -11.164 5.100 2.321 1.00 68.44 85 GLY A O 1
ATOM 692 N N . TRP A 1 86 ? -13.227 4.226 2.103 1.00 72.00 86 TRP A N 1
ATOM 693 C CA . TRP A 1 86 ? -12.855 3.255 1.066 1.00 72.00 86 TRP A CA 1
ATOM 694 C C . TRP A 1 86 ? -12.346 3.888 -0.231 1.00 72.00 86 TRP A C 1
ATOM 696 O O . TRP A 1 86 ? -11.664 3.230 -1.024 1.00 72.00 86 TRP A O 1
ATOM 706 N N . LEU A 1 87 ? -12.617 5.176 -0.452 1.00 81.06 87 LEU A N 1
ATOM 707 C CA . LEU A 1 87 ? -12.076 5.896 -1.599 1.00 81.06 87 LEU A CA 1
ATOM 708 C C . LEU A 1 87 ? -10.545 5.970 -1.528 1.00 81.06 87 LEU A C 1
ATOM 710 O O . LEU A 1 87 ? -9.881 5.883 -2.560 1.00 81.06 87 LEU A O 1
ATOM 714 N N . PHE A 1 88 ? -9.967 6.079 -0.330 1.00 80.75 88 PHE A N 1
ATOM 715 C CA . PHE A 1 88 ? -8.523 6.211 -0.161 1.00 80.75 88 PHE A CA 1
ATOM 716 C C . PHE A 1 88 ? -7.750 4.938 -0.574 1.00 80.75 88 PHE A C 1
ATOM 718 O O . PHE A 1 88 ? -6.889 5.047 -1.455 1.00 80.75 88 PHE A O 1
ATOM 725 N N . PRO A 1 89 ? -8.072 3.721 -0.082 1.00 81.31 89 PRO A N 1
ATOM 726 C CA . PRO A 1 89 ? -7.480 2.476 -0.580 1.00 81.31 89 PRO A CA 1
ATOM 727 C C . PRO A 1 89 ? -7.655 2.273 -2.088 1.00 81.31 89 PRO A C 1
ATOM 729 O O . PRO A 1 89 ? -6.721 1.834 -2.763 1.00 81.31 89 PRO A O 1
ATOM 732 N N . VAL A 1 90 ? -8.817 2.636 -2.642 1.00 82.94 90 VAL A N 1
ATOM 733 C CA . VAL A 1 90 ? -9.097 2.506 -4.081 1.00 82.94 90 VAL A CA 1
ATOM 734 C C . VAL A 1 90 ? -8.232 3.462 -4.907 1.00 82.94 90 VAL A C 1
ATOM 736 O O . VAL A 1 90 ? -7.656 3.061 -5.923 1.00 82.94 90 VAL A O 1
ATOM 739 N N . LEU A 1 91 ? -8.076 4.716 -4.479 1.00 83.81 91 LEU A N 1
ATOM 740 C CA . LEU A 1 91 ? -7.211 5.690 -5.151 1.00 83.81 91 LEU A CA 1
ATOM 741 C C . LEU A 1 91 ? -5.735 5.276 -5.094 1.00 83.81 91 LEU A C 1
ATOM 743 O O . LEU A 1 91 ? -5.023 5.373 -6.096 1.00 83.81 91 LEU A O 1
ATOM 747 N N . ILE A 1 92 ? -5.278 4.753 -3.956 1.00 83.19 92 ILE A N 1
ATOM 748 C CA . ILE A 1 92 ? -3.902 4.266 -3.808 1.00 83.19 92 ILE A CA 1
ATOM 749 C C . ILE A 1 92 ? -3.668 3.014 -4.664 1.00 83.19 92 ILE A C 1
ATOM 751 O O . ILE A 1 92 ? -2.681 2.952 -5.399 1.00 83.19 92 ILE A O 1
ATOM 755 N N . GLY A 1 93 ? -4.596 2.054 -4.655 1.00 80.81 93 GLY A N 1
ATOM 756 C CA . GLY A 1 93 ? -4.519 0.857 -5.494 1.00 80.81 93 GLY A CA 1
ATOM 757 C C . GLY A 1 93 ? -4.517 1.191 -6.988 1.00 80.81 93 GLY A C 1
ATOM 758 O O . GLY A 1 93 ? -3.678 0.702 -7.743 1.00 80.81 93 GLY A O 1
ATOM 759 N N . THR A 1 94 ? -5.401 2.087 -7.431 1.00 79.94 94 THR A N 1
ATOM 760 C CA . THR A 1 94 ? -5.443 2.520 -8.840 1.00 79.94 94 THR A CA 1
ATOM 761 C C . THR A 1 94 ? -4.187 3.290 -9.254 1.00 79.94 94 THR A C 1
ATOM 763 O O . THR A 1 94 ? -3.723 3.125 -10.385 1.00 79.94 94 THR A O 1
ATOM 766 N N . SER A 1 95 ? -3.592 4.077 -8.353 1.00 80.25 95 SER A N 1
ATOM 767 C CA . SER A 1 95 ? -2.287 4.714 -8.569 1.00 80.25 95 SER A CA 1
ATOM 768 C C . SER A 1 95 ? -1.178 3.671 -8.766 1.00 80.25 95 SER A C 1
ATOM 770 O O . SER A 1 95 ? -0.463 3.708 -9.771 1.00 80.25 95 SER A O 1
ATOM 772 N N . ALA A 1 96 ? -1.108 2.668 -7.885 1.00 75.25 96 ALA A N 1
ATOM 773 C CA . ALA A 1 96 ? -0.126 1.585 -7.955 1.00 75.25 96 ALA A CA 1
ATOM 774 C C . ALA A 1 96 ? -0.208 0.775 -9.267 1.00 75.25 96 ALA A C 1
ATOM 776 O O . ALA A 1 96 ? 0.821 0.406 -9.846 1.00 75.25 96 ALA A O 1
ATOM 777 N N . LEU A 1 97 ? -1.424 0.554 -9.783 1.00 77.31 97 LEU A N 1
ATOM 778 C CA . LEU A 1 97 ? -1.646 -0.082 -11.086 1.00 77.31 97 LEU A CA 1
ATOM 779 C C . LEU A 1 97 ? -1.179 0.797 -12.252 1.00 77.31 97 LEU A C 1
ATOM 781 O O . LEU A 1 97 ? -0.518 0.311 -13.171 1.00 77.31 97 LEU A O 1
ATOM 785 N N . LYS A 1 98 ? -1.491 2.099 -12.225 1.00 72.38 98 LYS A N 1
ATOM 786 C CA . LYS A 1 98 ? -1.129 3.037 -13.304 1.00 72.38 98 LYS A CA 1
ATOM 787 C C . LYS A 1 98 ? 0.380 3.197 -13.462 1.00 72.38 98 LYS A C 1
ATOM 789 O O . LYS A 1 98 ? 0.863 3.338 -14.584 1.00 72.38 98 LYS A O 1
ATOM 794 N N . ILE A 1 99 ? 1.125 3.129 -12.362 1.00 68.62 99 ILE A N 1
ATOM 795 C CA . ILE A 1 99 ? 2.591 3.223 -12.361 1.00 68.62 99 ILE A CA 1
ATOM 796 C C . ILE A 1 99 ? 3.234 1.853 -12.692 1.00 68.62 99 ILE A C 1
ATOM 798 O O . ILE A 1 99 ? 4.456 1.730 -12.780 1.00 68.62 99 ILE A O 1
ATOM 802 N N . LYS A 1 100 ? 2.414 0.816 -12.947 1.00 65.19 100 LYS A N 1
ATOM 803 C CA . LYS A 1 100 ? 2.832 -0.570 -13.217 1.00 65.19 100 LYS A CA 1
ATOM 804 C C . LYS A 1 100 ? 3.743 -1.136 -12.119 1.00 65.19 100 LYS A C 1
ATOM 806 O O . LYS A 1 100 ? 4.670 -1.889 -12.412 1.00 65.19 100 LYS A O 1
ATOM 811 N N . GLN A 1 101 ? 3.511 -0.730 -10.870 1.00 57.03 101 GLN A N 1
ATOM 812 C CA . GLN A 1 101 ? 4.276 -1.201 -9.708 1.00 57.03 101 GLN A CA 1
ATOM 813 C C . GLN A 1 101 ? 3.746 -2.537 -9.179 1.00 57.03 101 GLN A C 1
ATOM 815 O O . GLN A 1 101 ? 4.518 -3.323 -8.638 1.00 57.03 101 GLN A O 1
ATOM 820 N N . HIS A 1 102 ? 2.456 -2.809 -9.391 1.00 64.69 102 HIS A N 1
ATOM 821 C CA . HIS A 1 102 ? 1.751 -3.982 -8.880 1.00 64.69 102 HIS A CA 1
ATOM 822 C C . HIS A 1 102 ? 0.804 -4.575 -9.933 1.00 64.69 102 HIS A C 1
ATOM 824 O O . HIS A 1 102 ? 0.299 -3.859 -10.803 1.00 64.69 102 HIS A O 1
ATOM 830 N N . TYR A 1 103 ? 0.536 -5.877 -9.839 1.00 67.88 103 TYR A N 1
ATOM 831 C CA . TYR A 1 103 ? -0.577 -6.528 -10.525 1.00 67.88 103 TYR A CA 1
ATOM 832 C C . TYR A 1 103 ? -1.893 -6.243 -9.796 1.00 67.88 103 TYR A C 1
ATOM 834 O O . TYR A 1 103 ? -1.920 -6.049 -8.585 1.00 67.88 103 TYR A O 1
ATOM 842 N N . VAL A 1 104 ? -3.021 -6.309 -10.513 1.00 67.19 104 VAL A N 1
ATOM 843 C CA . VAL A 1 104 ? -4.366 -6.288 -9.892 1.00 67.19 104 VAL A CA 1
ATOM 844 C C . VAL A 1 104 ? -4.502 -7.403 -8.851 1.00 67.19 104 VAL A C 1
ATOM 846 O O . VAL A 1 104 ? -5.118 -7.215 -7.806 1.00 67.19 104 VAL A O 1
ATOM 849 N N . VAL A 1 105 ? -3.846 -8.535 -9.108 1.00 70.06 105 VAL A N 1
ATOM 850 C CA . VAL A 1 105 ? -3.782 -9.684 -8.202 1.00 70.06 105 VAL A CA 1
ATOM 851 C C . VAL A 1 105 ? -2.997 -9.372 -6.919 1.00 70.06 105 VAL A C 1
ATOM 853 O O . VAL A 1 105 ? -3.232 -10.035 -5.921 1.00 70.06 105 VAL A O 1
ATOM 856 N N . ASP A 1 106 ? -2.153 -8.334 -6.886 1.00 67.62 106 ASP A N 1
ATOM 857 C CA . ASP A 1 106 ? -1.401 -7.930 -5.685 1.00 67.62 106 ASP A CA 1
ATOM 858 C C . ASP A 1 106 ? -2.197 -6.972 -4.776 1.00 67.62 106 ASP A C 1
ATOM 860 O O . ASP A 1 106 ? -1.889 -6.839 -3.586 1.00 67.62 106 ASP A O 1
ATOM 864 N N . LEU A 1 107 ? -3.226 -6.303 -5.319 1.00 75.25 107 LEU A N 1
ATOM 865 C CA . LEU A 1 107 ? -4.076 -5.355 -4.585 1.00 75.25 107 LEU A CA 1
ATOM 866 C C . LEU A 1 107 ? -5.016 -6.079 -3.617 1.00 75.25 107 LEU A C 1
ATOM 868 O O . LEU A 1 107 ? -5.131 -5.678 -2.461 1.00 75.25 107 LEU A O 1
ATOM 872 N N . VAL A 1 108 ? -5.679 -7.143 -4.084 1.00 79.50 108 VAL A N 1
ATOM 873 C CA . VAL A 1 108 ? -6.681 -7.877 -3.291 1.00 79.50 108 VAL A CA 1
ATOM 874 C C . VAL A 1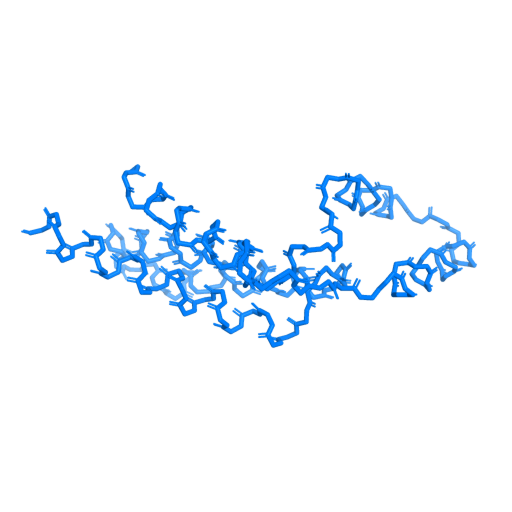 108 ? -6.061 -8.498 -2.028 1.00 79.50 108 VAL A C 1
ATOM 876 O O . VAL A 1 108 ? -6.579 -8.247 -0.940 1.00 79.50 108 VAL A O 1
ATOM 879 N N . PRO A 1 109 ? -4.918 -9.212 -2.098 1.00 80.25 109 PRO A N 1
ATOM 880 C CA . PRO A 1 109 ? -4.243 -9.740 -0.915 1.00 80.25 109 PRO A CA 1
ATOM 881 C C . PRO A 1 109 ? -3.741 -8.636 0.019 1.00 80.25 109 PRO A C 1
ATOM 883 O O . PRO A 1 109 ? -3.778 -8.815 1.231 1.00 80.25 109 PRO A O 1
ATOM 886 N N . GLY A 1 110 ? -3.307 -7.490 -0.522 1.00 78.06 110 GLY A N 1
ATOM 887 C CA . GLY A 1 110 ? -2.909 -6.333 0.286 1.00 78.06 110 GLY A CA 1
ATOM 888 C C . GLY A 1 110 ? -4.070 -5.788 1.122 1.00 78.06 110 GLY A C 1
ATOM 889 O O . GLY A 1 110 ? -3.957 -5.668 2.339 1.00 78.06 110 GLY A O 1
ATOM 890 N N . ALA A 1 111 ? -5.225 -5.543 0.498 1.00 83.56 111 ALA A N 1
ATOM 891 C CA . ALA A 1 111 ? -6.424 -5.095 1.209 1.00 83.56 111 ALA A CA 1
ATOM 892 C C . ALA A 1 111 ? -6.871 -6.103 2.283 1.00 83.56 111 ALA A C 1
ATOM 894 O O . ALA A 1 111 ? -7.152 -5.718 3.418 1.00 83.56 111 ALA A O 1
ATOM 895 N N . ILE A 1 112 ? -6.865 -7.400 1.953 1.00 85.12 112 ILE A N 1
ATOM 896 C CA . ILE A 1 112 ? -7.221 -8.471 2.892 1.00 85.12 112 ILE A CA 1
ATOM 897 C C . ILE A 1 112 ? -6.270 -8.487 4.094 1.00 85.12 112 ILE A C 1
ATOM 899 O O . ILE A 1 112 ? -6.734 -8.520 5.230 1.00 85.12 112 ILE A O 1
ATOM 903 N N . ILE A 1 113 ? -4.953 -8.426 3.876 1.00 85.31 113 ILE A N 1
ATOM 904 C CA . ILE A 1 113 ? -3.967 -8.431 4.968 1.00 85.31 113 ILE A CA 1
ATOM 905 C C . ILE A 1 113 ? -4.111 -7.182 5.843 1.00 85.31 113 ILE A C 1
ATOM 907 O O . ILE A 1 113 ? -4.063 -7.299 7.065 1.00 85.31 113 ILE A O 1
ATOM 911 N N . GLY A 1 114 ? -4.346 -6.011 5.243 1.00 82.56 114 GLY A N 1
ATOM 912 C CA . GLY A 1 114 ? -4.626 -4.775 5.979 1.00 82.56 114 GLY A CA 1
ATOM 913 C C . GLY A 1 114 ? -5.846 -4.897 6.896 1.00 82.56 114 GLY A C 1
ATOM 914 O O . GLY A 1 114 ? -5.773 -4.540 8.073 1.00 82.56 114 GLY A O 1
ATOM 915 N N . ALA A 1 115 ? -6.944 -5.460 6.385 1.00 85.62 115 ALA A N 1
ATOM 916 C CA . ALA A 1 115 ? -8.159 -5.687 7.162 1.00 85.62 115 ALA A CA 1
ATOM 917 C C . ALA A 1 115 ? -7.960 -6.735 8.269 1.00 85.62 115 ALA A C 1
ATOM 919 O O . ALA A 1 115 ? -8.313 -6.488 9.421 1.00 85.62 115 ALA A O 1
ATOM 920 N N . ILE A 1 116 ? -7.345 -7.879 7.953 1.00 88.06 116 ILE A N 1
ATOM 921 C CA . ILE A 1 116 ? -7.046 -8.939 8.929 1.00 88.06 116 ILE A CA 1
ATOM 922 C C . ILE A 1 116 ? -6.178 -8.393 10.065 1.00 88.06 116 ILE A C 1
ATOM 924 O O . ILE A 1 116 ? -6.493 -8.611 11.233 1.00 88.06 116 ILE A O 1
ATOM 928 N N . ALA A 1 117 ? -5.115 -7.652 9.740 1.00 86.69 117 ALA A N 1
ATOM 929 C CA . ALA A 1 117 ? -4.230 -7.069 10.741 1.00 86.69 117 ALA A CA 1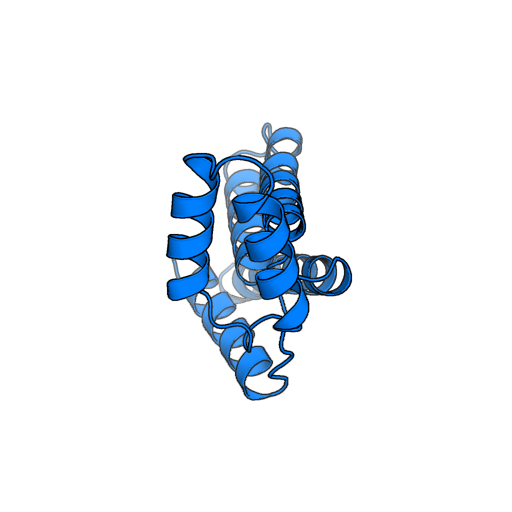
ATOM 930 C C . ALA A 1 117 ? -4.975 -6.098 11.665 1.00 86.69 117 ALA A C 1
ATOM 932 O O . ALA A 1 117 ? -4.756 -6.121 12.875 1.00 86.69 117 ALA A O 1
ATOM 933 N N . PHE A 1 118 ? -5.879 -5.282 11.115 1.00 86.25 118 PHE A N 1
ATOM 934 C CA . PHE A 1 118 ? -6.707 -4.370 11.898 1.00 86.25 118 PHE A CA 1
ATOM 935 C C . PHE A 1 118 ? -7.616 -5.113 12.887 1.00 86.25 118 PHE A C 1
ATOM 937 O O . PHE A 1 118 ? -7.619 -4.777 14.072 1.00 86.25 118 PHE A O 1
ATOM 944 N N . TYR A 1 119 ? -8.352 -6.130 12.423 1.00 87.00 119 TYR A N 1
ATOM 945 C CA . TYR A 1 119 ? -9.277 -6.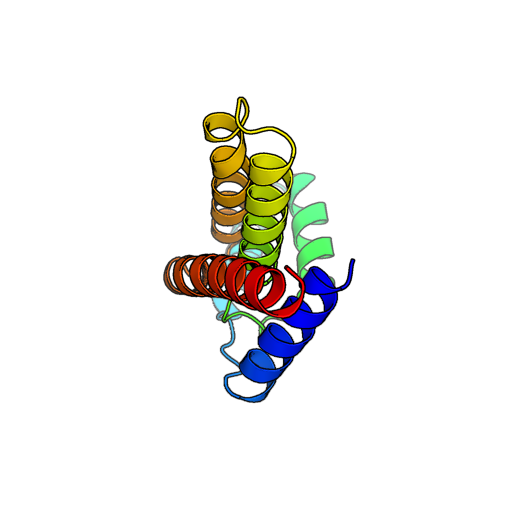885 13.273 1.00 87.00 119 TYR A CA 1
ATOM 946 C C . TYR A 1 119 ? -8.554 -7.713 14.340 1.00 87.00 119 TYR A C 1
ATOM 948 O O . TYR A 1 119 ? -8.966 -7.691 15.496 1.00 87.00 119 TYR A O 1
ATOM 956 N N . ILE A 1 120 ? -7.459 -8.397 13.986 1.00 88.31 120 ILE A N 1
ATOM 957 C CA . ILE A 1 120 ? -6.657 -9.166 14.952 1.00 88.31 120 ILE A CA 1
ATOM 958 C C . ILE A 1 120 ? -6.083 -8.235 16.018 1.00 88.31 120 ILE A C 1
ATOM 960 O O . ILE A 1 120 ? -6.196 -8.521 17.206 1.00 88.31 120 ILE A O 1
ATOM 964 N N . TRP A 1 121 ? -5.504 -7.104 15.608 1.00 86.25 121 TRP A N 1
ATOM 965 C CA . TRP A 1 121 ? -4.938 -6.143 16.549 1.00 86.25 121 TRP A CA 1
ATOM 966 C C . TRP A 1 121 ? -5.993 -5.608 17.522 1.00 86.25 121 TRP A C 1
ATOM 968 O O . TRP A 1 121 ? -5.743 -5.545 18.723 1.00 86.25 121 TRP A O 1
ATOM 978 N N . HIS A 1 122 ? -7.179 -5.259 17.020 1.00 84.00 122 HIS A N 1
ATOM 979 C CA . HIS A 1 122 ? -8.270 -4.795 17.874 1.00 84.00 122 HIS A CA 1
ATOM 980 C C . HIS A 1 122 ? -8.812 -5.875 18.806 1.00 84.00 122 HIS A C 1
ATOM 982 O O . HIS A 1 122 ? -9.170 -5.550 19.928 1.00 84.00 122 HIS A O 1
ATOM 988 N N . TRP A 1 123 ? -8.834 -7.139 18.384 1.00 86.00 123 TRP A N 1
ATOM 989 C CA . TRP A 1 123 ? -9.223 -8.249 19.255 1.00 86.00 123 TRP A CA 1
ATOM 990 C C . TRP A 1 123 ? -8.196 -8.530 20.361 1.00 86.00 123 TRP A C 1
ATOM 992 O O . TRP A 1 123 ? -8.564 -8.944 21.450 1.00 86.00 123 TRP A O 1
ATOM 1002 N N . MET A 1 124 ? -6.905 -8.313 20.094 1.00 83.50 124 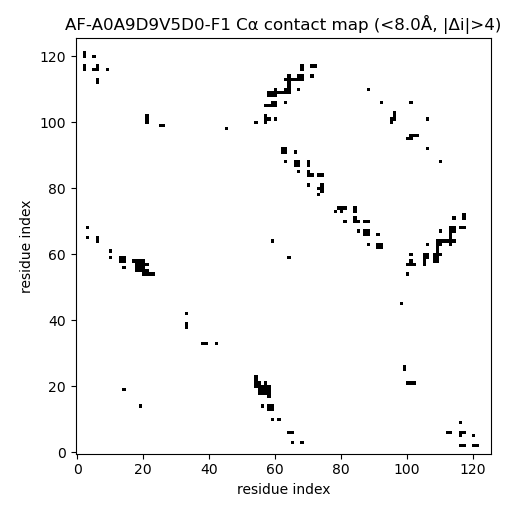MET A N 1
ATOM 1003 C CA . 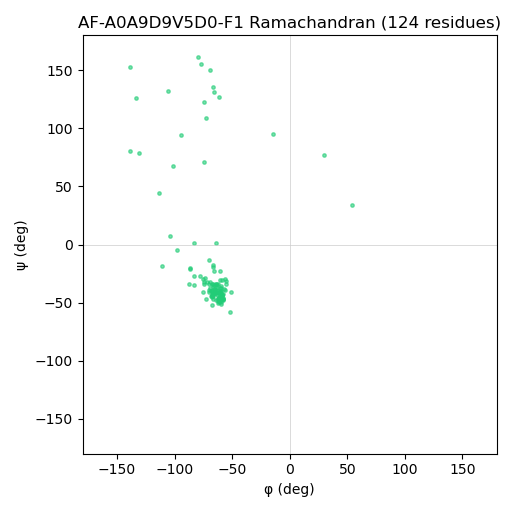MET A 1 124 ? -5.843 -8.540 21.081 1.00 83.50 124 MET A CA 1
ATOM 1004 C C . MET A 1 124 ? -5.725 -7.426 22.129 1.00 83.50 124 MET A C 1
ATOM 1006 O O . MET A 1 124 ? -5.187 -7.668 23.207 1.00 83.50 124 MET A O 1
ATOM 1010 N N . VAL A 1 125 ? -6.120 -6.200 21.777 1.00 81.50 125 VAL A N 1
ATOM 1011 C CA . VAL A 1 125 ? -5.908 -4.995 22.601 1.00 81.50 125 VAL A CA 1
ATOM 1012 C C . VAL A 1 125 ? -7.212 -4.432 23.178 1.00 81.50 125 VAL A C 1
ATOM 1014 O O . VAL A 1 125 ? -7.152 -3.637 24.115 1.00 81.50 125 VAL A O 1
ATOM 1017 N N . GLY A 1 126 ? -8.364 -4.808 22.617 1.00 60.81 126 GLY A N 1
ATOM 1018 C CA . GLY A 1 126 ? -9.695 -4.490 23.145 1.00 60.81 126 GLY A CA 1
ATOM 1019 C C . GLY A 1 126 ? -10.137 -5.470 24.219 1.00 60.81 126 GLY A C 1
ATOM 1020 O O . GLY A 1 126 ? -10.843 -5.007 25.139 1.00 60.81 126 GLY A O 1
#

Nearest PDB structures (foldseek):
  1d2t-assembly1_A  TM=9.360E-01  e=1.101E-01  Shimwellia blattae
  7f18-assembly3_C  TM=9.719E-01  e=1.825E-01  Pseudomonas aeruginosa
  9jq0-assembly1_A  TM=9.391E-01  e=2.042E-01  Klebsiella pneumoniae 342
  7f18-assembly2_B  TM=9.724E-01  e=3.385E-01  Pseudomonas aeruginosa
  7f17-assembly3_C  TM=9.719E-01  e=3.580E-01  Pseudomonas aeruginosa

pLDDT: mean 76.31, std 8.06, range [55.88, 88.31]

Foldseek 3Di:
DVLVVLLVVVLVVCLVVQQDFQDPVVVVVVVVVCVVVPNDPVVVVLVVVPVVQHRRSAAQDQQLLVLLLVLVVVCVVPVVCNVVSVVRSVVSLVVCVVSSSYDPVNNVRSNVSSVVSNVVVVVVPD

Radius of gyration: 16.38 Å; Cα contacts (8 Å, |Δi|>4): 127; chains: 1; bounding box: 34×32×51 Å

Secondary structure (DSSP, 8-state):
-HHHHHHHHHHHHHHHH------HHHHHHHHHHHHHT---HHHHHHHHHHHHS-TT--SS-HHHHHHHHHHHHHHHH-GGGHHHHTHHHHHHHHHHHHTTSS-HHHHHHHHHHHHHHHHHHHHHH-

Sequence (126 aa):
MGGFLFLLMMQTYFFLRHPVAAPAVWRENARKSSISRKFPRSMRFVELVWSFDNARNSMPSMHVSVATMVDLTISQAYPNFIFVGWLFPVLIGTSALKIKQHYVVDLVPGAIIGAIAFYIWHWMVG

Solvent-accessible surface area (backbone atoms only — not comparable to full-atom values): 6692 Å² total; per-residue (Å²): 114,69,51,62,54,52,39,49,53,55,51,50,53,44,36,75,74,41,63,40,56,49,67,66,65,59,61,50,52,52,50,55,53,30,64,74,54,68,68,52,76,68,54,59,56,50,51,53,51,51,72,72,51,61,54,48,63,26,35,51,24,60,69,23,14,51,32,33,34,52,27,53,55,48,27,71,78,39,66,91,44,44,78,64,29,60,49,53,26,50,51,53,41,54,49,38,46,74,72,64,58,38,54,78,79,18,41,58,55,6,37,49,52,14,47,50,35,46,55,53,42,47,67,76,74,103

Mean predicted aligned error: 8.38 Å